Protein AF-A0A1M2VR67-F1 (afdb_monomer_lite)

Secondary structure (DSSP, 8-state):
--HHHHHHHHHHHHHHHHHTT----PPPP------PPEEESPTT----TT-----EE--SS--S--S---------SSS----

Sequence (83 aa):
MSSRTSSLLLFVLAFFGVFLQLATAAPLETRDVYAPPVLYPHAGTVWYTGQTHNVSWDVSSPPVNITNKVGLIYLRKGVTSTP

Structure (mmCIF, N/CA/C/O backbone):
data_AF-A0A1M2VR67-F1
#
_entry.id   AF-A0A1M2VR67-F1
#
loop_
_atom_site.group_PDB
_atom_site.id
_atom_site.type_symbol
_atom_site.label_atom_id
_atom_site.label_alt_id
_atom_site.label_comp_id
_atom_site.label_asym_id
_atom_site.label_entity_id
_atom_site.label_seq_id
_atom_site.pdbx_PDB_ins_code
_atom_site.Cartn_x
_atom_site.Cartn_y
_atom_site.Cartn_z
_atom_site.occupancy
_atom_site.B_iso_or_equiv
_atom_site.auth_seq_id
_atom_site.auth_comp_id
_atom_site.auth_asym_id
_atom_site.auth_atom_id
_atom_site.pdbx_PDB_model_num
ATOM 1 N N . MET A 1 1 ? -6.967 26.923 -66.817 1.00 55.06 1 MET A N 1
ATOM 2 C CA . MET A 1 1 ? -5.952 26.386 -65.883 1.00 55.06 1 MET A CA 1
ATOM 3 C C . MET A 1 1 ? -5.276 25.208 -66.575 1.00 55.06 1 MET A C 1
ATOM 5 O O . MET A 1 1 ? -5.983 24.306 -66.999 1.00 55.06 1 MET A O 1
ATOM 9 N N . SER A 1 2 ? -3.967 25.266 -66.824 1.00 61.47 2 SER A N 1
ATOM 10 C CA . SER A 1 2 ? -3.246 24.252 -67.615 1.00 61.47 2 SER A CA 1
ATOM 11 C C . SER A 1 2 ? -3.274 22.887 -66.911 1.00 61.47 2 SER A C 1
ATOM 13 O O . SER A 1 2 ? -3.133 22.830 -65.691 1.00 61.47 2 SER A O 1
ATOM 15 N N . SER A 1 3 ? -3.420 21.778 -67.646 1.00 60.53 3 SER A N 1
ATOM 16 C CA . SER A 1 3 ? -3.396 20.417 -67.067 1.00 60.53 3 SER A CA 1
ATOM 17 C C . SER A 1 3 ? -2.142 20.164 -66.215 1.00 60.53 3 SER A C 1
ATOM 19 O O . SER A 1 3 ? -2.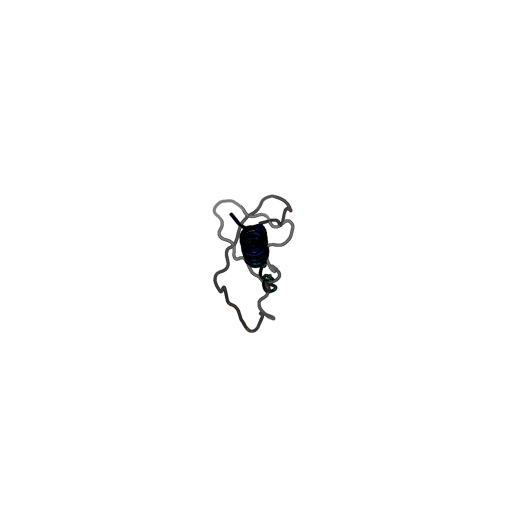189 19.443 -65.219 1.00 60.53 3 SER A O 1
ATOM 21 N N . ARG A 1 4 ? -1.043 20.861 -66.536 1.00 65.94 4 ARG A N 1
ATOM 22 C CA . ARG A 1 4 ? 0.224 20.834 -65.797 1.00 65.94 4 ARG A CA 1
ATOM 23 C C . ARG A 1 4 ? 0.121 21.444 -64.392 1.00 65.94 4 ARG A C 1
ATOM 25 O O . ARG A 1 4 ? 0.736 20.925 -63.469 1.00 65.94 4 ARG A O 1
ATOM 32 N N . THR A 1 5 ? -0.675 22.500 -64.196 1.00 67.25 5 THR A N 1
ATOM 33 C CA . THR A 1 5 ? -0.833 23.152 -62.880 1.00 67.25 5 THR A CA 1
ATOM 34 C C . THR A 1 5 ? -1.781 22.376 -61.967 1.00 67.25 5 THR A C 1
ATOM 36 O O . THR A 1 5 ? -1.571 22.335 -60.761 1.00 67.25 5 THR A O 1
ATOM 39 N N . SER A 1 6 ? -2.797 21.715 -62.535 1.00 71.38 6 SER A N 1
ATOM 40 C CA . SER A 1 6 ? -3.722 20.853 -61.783 1.00 71.38 6 SER A CA 1
ATOM 41 C C . SER A 1 6 ? -3.034 19.586 -61.267 1.00 71.38 6 SER A C 1
ATOM 43 O O . SER A 1 6 ? -3.228 19.218 -60.111 1.00 71.38 6 SER A O 1
ATOM 45 N N . SER A 1 7 ? -2.170 18.972 -62.081 1.00 71.56 7 SER A N 1
ATOM 46 C CA . SER A 1 7 ? -1.417 17.781 -61.677 1.00 71.56 7 SER A CA 1
ATOM 47 C C . SER A 1 7 ? -0.401 18.076 -60.566 1.00 71.56 7 SER A C 1
ATOM 49 O O . SER A 1 7 ? -0.225 17.253 -59.672 1.00 71.56 7 SER A O 1
ATOM 51 N N . LEU A 1 8 ? 0.231 19.257 -60.580 1.00 75.38 8 LEU A N 1
ATOM 52 C CA . LEU A 1 8 ? 1.169 19.680 -59.533 1.00 75.38 8 LEU A CA 1
ATOM 53 C C . LEU A 1 8 ? 0.450 19.942 -58.198 1.00 75.38 8 LEU A C 1
ATOM 55 O O . LEU A 1 8 ? 0.931 19.541 -57.143 1.00 75.38 8 LEU A O 1
ATOM 59 N N . LEU A 1 9 ? -0.727 20.574 -58.246 1.00 78.62 9 LEU A N 1
ATOM 60 C CA . LEU A 1 9 ? -1.525 20.880 -57.058 1.00 78.62 9 LEU A CA 1
ATOM 61 C C . LEU A 1 9 ? -2.050 19.604 -56.382 1.00 78.62 9 LEU A C 1
ATOM 63 O O . LEU A 1 9 ? -1.983 19.481 -55.162 1.00 78.62 9 LEU A O 1
ATOM 67 N N . LEU A 1 10 ? -2.514 18.633 -57.179 1.00 77.12 10 LEU A N 1
ATOM 68 C CA . LEU A 1 10 ? -2.927 17.314 -56.690 1.00 77.12 10 LEU A CA 1
ATOM 69 C C . LEU A 1 10 ? -1.756 16.542 -56.073 1.00 77.12 10 LEU A C 1
ATOM 71 O O . LEU A 1 10 ? -1.935 15.885 -55.051 1.00 77.12 10 LEU A O 1
ATOM 75 N N . PHE A 1 11 ? -0.556 16.666 -56.645 1.00 78.81 11 PHE A N 1
ATOM 76 C CA . PHE A 1 11 ? 0.649 16.056 -56.089 1.00 78.81 11 PHE A CA 1
ATOM 77 C C . PHE A 1 11 ? 1.006 16.650 -54.719 1.00 78.81 11 PHE A C 1
ATOM 79 O O . PHE A 1 11 ? 1.275 15.907 -53.782 1.00 78.81 11 PHE A O 1
ATOM 86 N N . VAL A 1 12 ? 0.933 17.977 -54.570 1.00 81.12 12 VAL A N 1
ATOM 87 C CA . VAL A 1 12 ? 1.192 18.671 -53.294 1.00 81.12 12 VAL A CA 1
ATOM 88 C C . VAL A 1 12 ? 0.138 18.327 -52.235 1.00 81.12 12 VAL A C 1
ATOM 90 O O . VAL A 1 12 ? 0.498 18.049 -51.094 1.00 81.12 12 VAL A O 1
ATOM 93 N N . LEU A 1 13 ? -1.147 18.284 -52.600 1.00 77.69 13 LEU A N 1
ATOM 94 C CA . LEU A 1 13 ? -2.238 17.889 -51.696 1.00 77.69 13 LEU A CA 1
ATOM 95 C C . LEU A 1 13 ? -2.119 16.428 -51.242 1.00 77.69 13 LEU A C 1
ATOM 97 O O . LEU A 1 13 ? -2.309 16.141 -50.061 1.00 77.69 13 LEU A O 1
ATOM 101 N N . ALA A 1 14 ? -1.753 15.517 -52.148 1.00 73.81 14 ALA A N 1
ATOM 102 C CA . ALA A 1 14 ? -1.488 14.122 -51.804 1.00 73.81 14 ALA A CA 1
ATOM 103 C C . ALA A 1 14 ? -0.274 13.992 -50.868 1.00 73.81 14 ALA A C 1
ATOM 105 O O . ALA A 1 14 ? -0.330 13.240 -49.898 1.00 73.81 14 ALA A O 1
ATOM 106 N N . PHE A 1 15 ? 0.786 14.774 -51.098 1.00 69.69 15 PHE A N 1
ATOM 107 C CA . PHE A 1 15 ? 1.966 14.796 -50.228 1.00 69.69 15 PHE A CA 1
ATOM 108 C C . PHE A 1 15 ? 1.636 15.328 -48.824 1.00 69.69 15 PHE A C 1
ATOM 110 O O . PHE A 1 15 ? 2.064 14.755 -47.825 1.00 69.69 15 PHE A O 1
ATOM 117 N N . PHE A 1 16 ? 0.822 16.383 -48.729 1.00 68.75 16 PHE A N 1
ATOM 118 C CA . PHE A 1 16 ? 0.404 16.974 -47.453 1.00 68.75 16 PHE A CA 1
ATOM 119 C C . PHE A 1 16 ? -0.551 16.059 -46.663 1.00 68.75 16 PHE A C 1
ATOM 121 O O . PHE A 1 16 ? -0.487 16.006 -45.435 1.00 68.75 16 PHE A O 1
ATOM 128 N N . GLY A 1 17 ? -1.396 15.287 -47.357 1.00 69.12 17 GLY A N 1
ATOM 129 C CA . GLY A 1 17 ? -2.292 14.298 -46.749 1.00 69.12 17 GLY A CA 1
ATOM 130 C C . GLY A 1 17 ? -1.561 13.133 -46.071 1.00 69.12 17 GLY A C 1
ATOM 131 O O . GLY A 1 17 ? -2.013 12.667 -45.029 1.00 69.12 17 GLY A O 1
ATOM 132 N N . VAL A 1 18 ? -0.406 12.713 -46.603 1.00 69.38 18 VAL A N 1
ATOM 133 C CA . VAL A 1 18 ? 0.451 11.686 -45.976 1.00 69.38 18 VAL A CA 1
ATOM 134 C C . VAL A 1 18 ? 1.098 12.213 -44.688 1.00 69.38 18 VAL A C 1
ATOM 136 O O . VAL A 1 18 ? 1.189 11.484 -43.705 1.00 69.38 18 VAL A O 1
ATOM 139 N N . PHE A 1 19 ? 1.477 13.496 -44.642 1.00 63.28 19 PHE A N 1
ATOM 140 C CA . PHE A 1 19 ? 2.053 14.114 -43.438 1.00 63.28 19 PHE A CA 1
ATOM 141 C C . PHE A 1 19 ? 1.0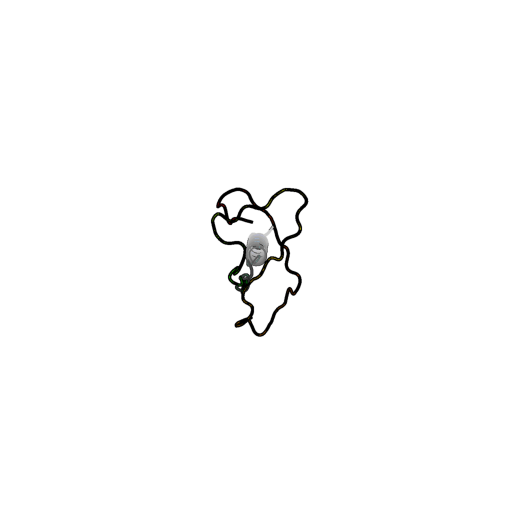52 14.252 -42.278 1.00 63.28 19 PHE A C 1
ATOM 143 O O . PHE A 1 19 ? 1.449 14.178 -41.116 1.00 63.28 19 PHE A O 1
ATOM 150 N N . LEU A 1 20 ? -0.246 14.398 -42.568 1.00 62.62 20 LEU A N 1
ATOM 151 C CA . LEU A 1 20 ? -1.298 14.488 -41.545 1.00 62.62 20 LEU A CA 1
ATOM 152 C C . LEU A 1 20 ? -1.602 13.150 -40.846 1.00 62.62 20 LEU A C 1
ATOM 154 O O . LEU A 1 20 ? -2.259 13.140 -39.807 1.00 62.62 20 LEU A O 1
ATOM 158 N N . GLN A 1 21 ? -1.126 12.025 -41.387 1.00 66.56 21 GLN A N 1
ATOM 159 C CA . GLN A 1 21 ? -1.361 10.687 -40.832 1.00 66.56 21 GLN A CA 1
ATOM 160 C C . GLN A 1 21 ? -0.346 10.287 -39.744 1.00 66.56 21 GLN A C 1
ATOM 162 O O . GLN A 1 21 ? -0.483 9.221 -39.150 1.00 66.56 21 GLN A O 1
ATOM 167 N N . LEU A 1 22 ? 0.640 11.138 -39.423 1.00 61.91 22 LEU A N 1
ATOM 168 C CA . LEU A 1 22 ? 1.668 10.876 -38.401 1.00 61.91 22 LEU A CA 1
ATOM 169 C C . LEU A 1 22 ? 1.200 11.133 -36.954 1.00 61.91 22 LEU A C 1
ATOM 171 O O . LEU A 1 22 ? 2.009 11.422 -36.073 1.00 61.91 22 LEU A O 1
ATOM 175 N N . ALA A 1 23 ? -0.091 10.978 -36.660 1.00 66.44 23 ALA A N 1
ATOM 176 C CA . ALA A 1 23 ? -0.554 10.845 -35.281 1.00 66.44 23 ALA A CA 1
ATOM 177 C C . ALA A 1 23 ? -0.160 9.451 -34.756 1.00 66.44 23 ALA A C 1
ATOM 179 O O . ALA A 1 23 ? -0.986 8.553 -34.612 1.00 66.44 23 ALA A O 1
ATOM 180 N N . THR A 1 24 ? 1.136 9.234 -34.536 1.00 65.56 24 THR A N 1
ATOM 181 C CA . THR A 1 24 ? 1.650 7.981 -33.991 1.00 65.56 24 THR A CA 1
ATOM 182 C C . THR A 1 24 ? 1.244 7.897 -32.527 1.00 65.56 24 THR A C 1
ATOM 184 O O . THR A 1 24 ? 1.659 8.731 -31.720 1.00 65.56 24 THR A O 1
ATOM 187 N N . ALA A 1 25 ? 0.450 6.889 -32.170 1.00 66.38 25 ALA A N 1
ATOM 188 C CA . ALA A 1 25 ? 0.291 6.494 -30.780 1.00 66.38 25 ALA A CA 1
ATOM 189 C C . ALA A 1 25 ? 1.674 6.081 -30.262 1.00 66.38 25 ALA A C 1
ATOM 191 O O . ALA A 1 25 ? 2.173 5.008 -30.605 1.00 66.38 25 ALA A O 1
ATOM 192 N N . ALA A 1 26 ? 2.333 6.966 -29.510 1.00 73.44 26 ALA A N 1
ATOM 193 C CA . ALA A 1 26 ? 3.595 6.631 -28.873 1.00 73.44 26 ALA A CA 1
ATOM 194 C C . ALA A 1 26 ? 3.365 5.392 -27.990 1.00 73.44 26 ALA A C 1
ATOM 196 O O . ALA A 1 26 ? 2.365 5.358 -27.261 1.00 73.44 26 ALA A O 1
ATOM 197 N N . PRO A 1 27 ? 4.240 4.374 -28.052 1.00 71.19 27 PRO A N 1
ATOM 198 C CA . PRO A 1 27 ? 4.149 3.237 -27.154 1.00 71.19 27 PRO A CA 1
ATOM 199 C C . PRO A 1 27 ? 4.149 3.757 -25.719 1.00 71.19 27 PRO A C 1
ATOM 201 O O . PRO A 1 27 ? 5.062 4.479 -25.316 1.00 71.19 27 PRO A O 1
ATOM 204 N N . LEU A 1 28 ? 3.107 3.431 -24.957 1.00 65.50 28 LEU A N 1
ATOM 205 C CA . LEU A 1 28 ? 3.124 3.691 -23.528 1.00 65.50 28 LEU A CA 1
ATOM 206 C C . LEU A 1 28 ? 4.217 2.805 -22.938 1.00 65.50 28 LEU A C 1
ATOM 208 O O . LEU A 1 28 ? 4.180 1.585 -23.102 1.00 65.50 28 LEU A O 1
ATOM 212 N N . GLU A 1 29 ? 5.201 3.423 -22.288 1.00 68.19 29 GLU A N 1
ATOM 213 C CA . GLU A 1 29 ? 6.207 2.679 -21.542 1.00 68.19 29 GLU A CA 1
ATOM 214 C C . GLU A 1 29 ? 5.488 1.757 -20.546 1.00 68.19 29 GLU A C 1
ATOM 216 O O . GLU A 1 29 ? 4.484 2.152 -19.938 1.00 68.19 29 GLU A O 1
ATOM 221 N N . THR A 1 30 ? 5.948 0.508 -20.425 1.00 64.88 30 THR A N 1
ATOM 222 C CA . THR A 1 30 ? 5.349 -0.447 -19.487 1.00 64.88 30 THR A CA 1
ATOM 223 C C . THR A 1 30 ? 5.502 0.129 -18.089 1.00 64.88 30 THR A C 1
ATOM 225 O O . THR A 1 30 ? 6.605 0.220 -17.558 1.00 64.88 30 THR A O 1
ATOM 228 N N . ARG A 1 31 ? 4.389 0.577 -17.508 1.00 67.12 31 ARG A N 1
ATOM 229 C CA . ARG A 1 31 ? 4.368 1.095 -16.144 1.00 67.12 31 ARG A CA 1
ATOM 230 C C . ARG A 1 31 ? 4.527 -0.095 -15.216 1.00 67.12 31 ARG A C 1
ATOM 232 O O . ARG A 1 31 ? 3.608 -0.902 -15.103 1.00 67.12 31 ARG A O 1
ATOM 239 N N . ASP A 1 32 ? 5.684 -0.199 -14.580 1.00 65.75 32 ASP A N 1
ATOM 240 C CA . ASP A 1 32 ? 5.931 -1.226 -13.578 1.00 65.75 32 ASP A CA 1
ATOM 241 C C . ASP A 1 32 ? 5.149 -0.859 -12.307 1.00 65.75 32 ASP A C 1
ATOM 243 O O . ASP A 1 32 ? 5.540 0.013 -11.525 1.00 65.75 32 ASP A O 1
ATOM 247 N N . VAL A 1 33 ? 3.948 -1.427 -12.167 1.00 75.62 33 VAL A N 1
ATOM 248 C CA . VAL A 1 33 ? 3.101 -1.212 -10.991 1.00 75.62 33 VAL A CA 1
ATOM 249 C C . VAL A 1 33 ? 3.551 -2.190 -9.917 1.00 75.62 33 VAL A C 1
ATOM 251 O O . VAL A 1 33 ? 3.182 -3.363 -9.930 1.00 75.62 33 VAL A O 1
ATOM 254 N N . TYR A 1 34 ? 4.331 -1.692 -8.961 1.00 82.19 34 TYR A N 1
ATOM 255 C CA . TYR A 1 34 ? 4.683 -2.459 -7.774 1.00 82.19 34 TYR A CA 1
ATOM 256 C C . TYR A 1 34 ? 3.449 -2.657 -6.885 1.00 82.19 34 TYR A C 1
ATOM 258 O O . TYR A 1 34 ? 2.943 -1.707 -6.284 1.00 82.19 34 TYR A O 1
ATOM 266 N N . ALA A 1 35 ? 2.970 -3.899 -6.810 1.00 85.81 35 ALA A N 1
ATOM 267 C CA . ALA A 1 35 ? 1.851 -4.314 -5.972 1.00 85.81 35 ALA A CA 1
ATOM 268 C C . ALA A 1 35 ? 2.368 -5.203 -4.823 1.00 85.81 35 ALA A C 1
ATOM 270 O O . ALA A 1 35 ? 2.444 -6.423 -4.989 1.00 85.81 35 ALA A O 1
ATOM 271 N N . PRO A 1 36 ? 2.764 -4.623 -3.672 1.00 88.81 36 PRO A N 1
ATOM 272 C CA . PRO A 1 36 ? 3.267 -5.405 -2.549 1.00 88.81 36 PRO A CA 1
ATOM 273 C C . PRO A 1 36 ? 2.190 -6.368 -2.025 1.00 88.81 36 PRO A C 1
ATOM 275 O O . PRO A 1 36 ? 1.017 -5.985 -1.938 1.00 88.81 36 PRO A O 1
ATOM 278 N N . PRO A 1 37 ? 2.550 -7.606 -1.645 1.00 90.81 37 PRO A N 1
ATOM 279 C CA . PRO A 1 37 ? 1.580 -8.557 -1.131 1.00 90.81 37 PRO A CA 1
ATOM 280 C C . PRO A 1 37 ? 1.090 -8.115 0.251 1.00 90.81 37 PRO A C 1
ATOM 282 O O . PRO A 1 37 ? 1.876 -7.803 1.147 1.00 90.81 37 PRO A O 1
ATOM 285 N N . VAL A 1 38 ? -0.231 -8.098 0.426 1.00 92.00 38 VAL A N 1
ATOM 286 C CA . VAL A 1 38 ? -0.877 -7.784 1.706 1.00 92.00 38 VAL A CA 1
ATOM 287 C C . VAL A 1 38 ? -0.639 -8.934 2.684 1.00 92.00 38 VAL A C 1
ATOM 289 O O . VAL A 1 38 ? -0.959 -10.084 2.390 1.00 92.00 38 VAL A O 1
ATOM 292 N N . LEU A 1 39 ? -0.094 -8.614 3.857 1.00 95.50 39 LEU A N 1
ATOM 293 C CA . LEU A 1 39 ? 0.130 -9.556 4.954 1.00 95.50 39 LEU A CA 1
ATOM 294 C C . LEU A 1 39 ? -1.070 -9.594 5.902 1.00 95.50 39 LEU A C 1
ATOM 296 O O . LEU A 1 39 ? -1.394 -10.650 6.430 1.00 95.50 39 LEU A O 1
ATOM 300 N N . TYR A 1 40 ? -1.749 -8.464 6.094 1.00 94.62 40 TYR A N 1
ATOM 301 C CA . TYR A 1 40 ? -2.998 -8.367 6.843 1.00 94.62 40 TYR A CA 1
ATOM 302 C C . TYR A 1 40 ? -3.863 -7.238 6.259 1.00 94.62 40 TYR A C 1
ATOM 304 O O . TYR A 1 40 ? -3.329 -6.155 6.001 1.00 94.62 40 TYR A O 1
ATOM 312 N N . PRO A 1 41 ? -5.187 -7.425 6.088 1.00 92.94 41 PRO A N 1
ATOM 313 C CA . PRO A 1 41 ? -6.007 -8.546 6.566 1.00 92.94 41 PRO A CA 1
ATOM 314 C C . PRO A 1 41 ? -5.913 -9.820 5.712 1.00 92.94 41 PRO A C 1
ATOM 316 O O . PRO A 1 41 ? -5.535 -9.780 4.545 1.00 92.94 41 PRO A O 1
ATOM 319 N N . HIS A 1 42 ? -6.313 -10.955 6.291 1.00 92.12 42 HIS A N 1
ATOM 320 C CA . HIS A 1 42 ? -6.465 -12.228 5.577 1.00 92.12 42 HIS A CA 1
ATOM 321 C C . HIS A 1 42 ? -7.897 -12.431 5.072 1.00 92.12 42 HIS A C 1
ATOM 323 O O . HIS A 1 42 ? -8.841 -11.805 5.566 1.00 92.12 42 HIS A O 1
ATOM 329 N N . ALA A 1 43 ? -8.082 -13.374 4.146 1.00 88.50 43 ALA A N 1
ATOM 330 C CA . ALA A 1 43 ? -9.408 -13.833 3.744 1.00 88.50 43 ALA A CA 1
ATOM 331 C C . ALA A 1 43 ? -10.238 -14.261 4.970 1.00 88.50 43 ALA A C 1
ATOM 333 O O . ALA A 1 43 ? -9.772 -15.029 5.808 1.00 88.50 43 ALA A O 1
ATOM 334 N N . GLY A 1 44 ? -11.461 -13.737 5.081 1.00 88.69 44 GLY A N 1
ATOM 335 C CA . GLY A 1 44 ? -12.345 -13.990 6.224 1.00 88.69 44 GLY A CA 1
ATOM 336 C C . GLY A 1 44 ? -12.096 -13.105 7.451 1.00 88.69 44 GLY A C 1
ATOM 337 O O . GLY A 1 44 ? -12.820 -13.235 8.434 1.00 88.69 44 GLY A O 1
ATOM 338 N N . THR A 1 45 ? -11.132 -12.179 7.407 1.00 91.94 45 THR A N 1
ATOM 339 C CA . THR A 1 45 ? -10.981 -11.168 8.465 1.00 91.94 45 THR A CA 1
ATOM 340 C C . THR A 1 45 ? -12.231 -10.291 8.524 1.00 91.94 45 THR A C 1
ATOM 342 O O . THR A 1 45 ? -12.651 -9.731 7.512 1.00 91.94 45 THR A O 1
ATOM 345 N N . VAL A 1 46 ? -12.809 -10.158 9.718 1.00 91.56 46 VAL A N 1
ATOM 346 C CA . VAL A 1 46 ? -13.979 -9.311 9.979 1.00 91.56 46 VAL A CA 1
ATOM 347 C C . VAL A 1 46 ? -13.539 -8.082 10.764 1.00 91.56 46 VAL A C 1
ATOM 349 O O . VAL A 1 46 ? -12.879 -8.207 11.794 1.00 91.56 46 VAL A O 1
ATOM 352 N N . TRP A 1 47 ? -13.925 -6.900 10.285 1.00 92.19 47 TRP A N 1
ATOM 353 C CA . TRP A 1 47 ? -13.746 -5.630 10.988 1.00 92.19 47 TRP A CA 1
ATOM 354 C C . TRP A 1 47 ? -15.096 -5.102 11.454 1.00 92.19 47 TRP A C 1
ATOM 356 O O . TRP A 1 47 ? -16.061 -5.090 10.686 1.00 92.19 47 TRP A O 1
ATOM 366 N N . TYR A 1 48 ? -15.158 -4.652 12.704 1.00 93.06 48 TYR A N 1
ATOM 367 C CA . TYR A 1 48 ? -16.356 -4.034 13.257 1.00 93.06 48 TYR A CA 1
ATOM 368 C C . TYR A 1 48 ? -16.289 -2.517 13.095 1.00 93.06 48 TYR A C 1
ATOM 370 O O . TYR A 1 48 ? -15.233 -1.893 13.197 1.00 93.06 48 TYR A O 1
ATOM 378 N N . THR A 1 49 ? -17.440 -1.907 12.835 1.00 92.31 49 THR A N 1
ATOM 379 C CA . THR A 1 49 ? -17.549 -0.458 12.651 1.00 92.31 49 THR A CA 1
ATOM 380 C C . THR A 1 49 ? -17.048 0.299 13.879 1.00 92.31 49 THR A C 1
ATOM 382 O O . THR A 1 49 ? -17.382 -0.061 15.006 1.00 92.31 49 THR A O 1
ATOM 385 N N . GLY A 1 50 ? -16.289 1.373 13.652 1.00 94.69 50 GLY A N 1
ATOM 386 C CA . GLY A 1 50 ? -15.716 2.205 14.715 1.00 94.69 50 GLY A CA 1
ATOM 387 C C . GLY A 1 50 ? -14.370 1.713 15.254 1.00 94.69 50 GLY A C 1
ATOM 388 O O . GLY A 1 50 ? -13.792 2.379 16.108 1.00 94.69 50 GLY A O 1
ATOM 389 N N . GLN A 1 51 ? -13.850 0.585 14.759 1.00 94.75 51 GLN A N 1
ATOM 390 C CA . GLN A 1 51 ? -12.517 0.108 15.114 1.00 94.75 51 GLN A CA 1
ATOM 391 C C . GLN A 1 51 ? -11.438 0.646 14.170 1.00 94.75 51 GLN A C 1
ATOM 393 O O . GLN A 1 51 ? -11.656 0.816 12.970 1.00 94.75 51 GLN A O 1
ATOM 398 N N . THR A 1 52 ? -10.249 0.858 14.730 1.00 94.69 52 THR A N 1
ATOM 399 C CA . THR A 1 52 ? -9.030 1.155 13.975 1.00 94.69 52 THR A CA 1
ATOM 400 C C . THR A 1 52 ? -8.219 -0.125 13.829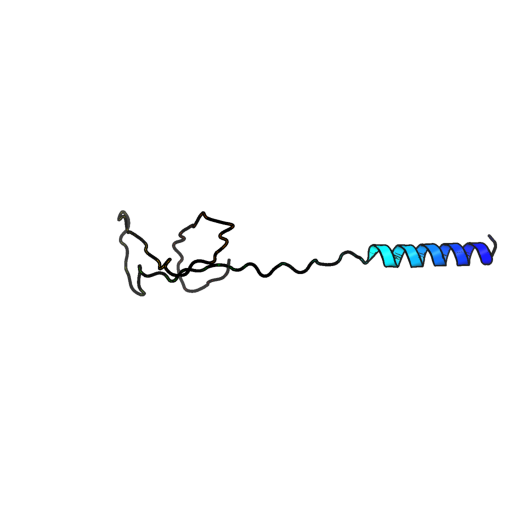 1.00 94.69 52 THR A C 1
ATOM 402 O O . THR A 1 52 ? -7.936 -0.798 14.821 1.00 94.69 52 THR A O 1
ATOM 405 N N . HIS A 1 53 ? -7.819 -0.445 12.600 1.00 93.06 53 HIS A N 1
ATOM 406 C CA . HIS A 1 53 ? -7.006 -1.616 12.288 1.00 93.06 53 HIS 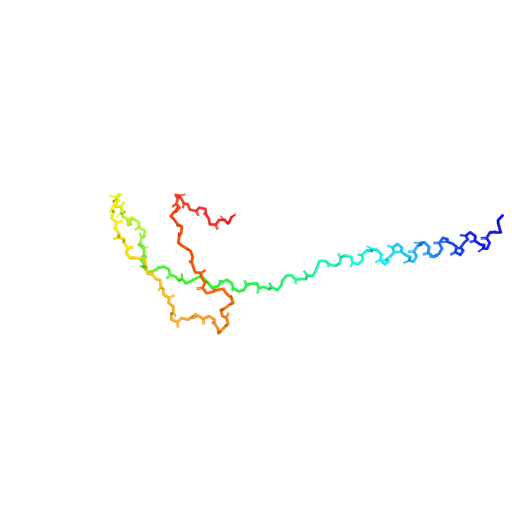A CA 1
ATOM 407 C C . HIS A 1 53 ? -5.742 -1.203 11.538 1.00 93.06 53 HIS A C 1
ATOM 409 O O . HIS A 1 53 ? -5.782 -0.334 10.668 1.00 93.06 53 HIS A O 1
ATOM 415 N N . ASN A 1 54 ? -4.630 -1.866 11.850 1.00 94.62 54 ASN A N 1
ATOM 416 C CA . ASN A 1 54 ? -3.396 -1.719 11.089 1.00 94.62 54 ASN A CA 1
ATOM 417 C C . ASN A 1 54 ? -3.444 -2.647 9.880 1.00 94.62 54 ASN A C 1
ATOM 419 O O . ASN A 1 54 ? -3.667 -3.842 10.038 1.00 94.62 54 ASN A O 1
ATOM 423 N N . VAL A 1 55 ? -3.205 -2.101 8.693 1.00 93.31 55 VAL A N 1
ATOM 424 C CA . VAL A 1 55 ? -3.025 -2.865 7.453 1.00 93.31 55 VAL A CA 1
ATOM 425 C C . VAL A 1 55 ? -1.529 -3.001 7.208 1.00 93.31 55 VAL A C 1
ATOM 427 O O . VAL A 1 55 ? -0.797 -2.020 7.343 1.00 93.31 55 VAL A O 1
ATOM 430 N N . SER A 1 56 ? -1.070 -4.201 6.865 1.00 94.56 56 SER A N 1
ATOM 431 C CA . SER A 1 56 ? 0.346 -4.465 6.605 1.00 94.56 56 SER A CA 1
ATOM 432 C C . SER A 1 56 ? 0.538 -5.197 5.285 1.00 94.56 56 SER A C 1
ATOM 434 O O . SER A 1 56 ? -0.296 -5.993 4.854 1.00 94.56 56 SER A O 1
ATOM 436 N N . TRP A 1 57 ? 1.660 -4.916 4.636 1.00 93.19 57 TRP A N 1
ATOM 437 C CA . TRP A 1 57 ? 2.082 -5.521 3.379 1.00 93.19 57 TRP A CA 1
ATOM 438 C C . TRP A 1 57 ? 3.604 -5.668 3.375 1.00 93.19 57 TRP A C 1
ATOM 440 O O . TRP A 1 57 ? 4.299 -4.975 4.122 1.00 93.19 57 TRP A O 1
ATOM 450 N N . ASP A 1 58 ? 4.117 -6.582 2.557 1.00 94.19 58 ASP A N 1
ATOM 451 C CA . ASP A 1 58 ? 5.555 -6.812 2.436 1.00 94.19 58 ASP A CA 1
ATOM 452 C C . ASP A 1 58 ? 6.207 -5.773 1.511 1.00 94.19 58 ASP A C 1
ATOM 454 O O . ASP A 1 58 ? 5.761 -5.530 0.389 1.00 94.19 58 ASP A O 1
ATOM 458 N N . VAL A 1 59 ? 7.286 -5.158 1.988 1.00 90.88 59 VAL A N 1
ATOM 459 C CA . VAL A 1 59 ? 8.095 -4.176 1.251 1.00 90.88 59 VAL A CA 1
ATOM 460 C C . VAL A 1 59 ? 9.559 -4.600 1.145 1.00 90.88 59 VAL A C 1
ATOM 462 O O . VAL A 1 59 ? 10.430 -3.756 0.962 1.00 90.88 59 VAL A O 1
ATOM 465 N N . SER A 1 60 ? 9.850 -5.893 1.282 1.00 94.12 60 SER A N 1
ATOM 466 C CA . SER A 1 60 ? 11.211 -6.437 1.234 1.00 94.12 60 SER A CA 1
ATOM 467 C C . SER A 1 60 ? 11.861 -6.377 -0.155 1.00 94.12 60 SER A C 1
ATOM 469 O O . SER A 1 60 ? 13.087 -6.396 -0.248 1.00 94.12 60 SER A O 1
ATOM 471 N N . SER A 1 61 ? 11.069 -6.266 -1.231 1.00 89.88 61 SER A N 1
ATOM 472 C CA . SER A 1 61 ? 11.562 -6.269 -2.617 1.00 89.88 61 SER A CA 1
ATOM 473 C C . SER A 1 61 ? 10.943 -5.159 -3.490 1.00 89.88 61 SER A C 1
ATOM 475 O O . SER A 1 61 ? 10.263 -5.445 -4.476 1.00 89.88 61 SER A O 1
ATOM 477 N N . PRO A 1 62 ? 11.132 -3.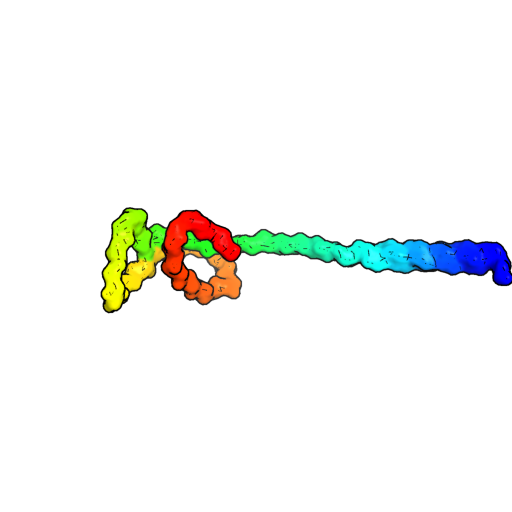872 -3.143 1.00 87.81 62 PRO A N 1
ATOM 478 C CA . PRO A 1 62 ? 10.634 -2.771 -3.955 1.00 87.81 62 PRO A CA 1
ATOM 479 C C . PRO A 1 62 ? 11.510 -2.566 -5.206 1.00 87.81 62 PRO A C 1
ATOM 481 O O . PRO A 1 62 ? 12.715 -2.836 -5.167 1.00 87.81 62 PRO A O 1
ATOM 484 N N . PRO A 1 63 ? 10.958 -2.023 -6.307 1.00 86.69 63 PRO A N 1
ATOM 485 C CA . PRO A 1 63 ? 11.764 -1.601 -7.444 1.00 86.69 63 PRO A CA 1
ATOM 486 C C . PRO A 1 63 ? 12.684 -0.442 -7.047 1.00 86.69 63 PRO A C 1
ATOM 488 O O . PRO A 1 63 ? 12.357 0.377 -6.186 1.00 86.69 63 PRO A O 1
ATOM 491 N N . VAL A 1 64 ? 13.826 -0.336 -7.728 1.00 85.75 64 VAL A N 1
ATOM 492 C CA . VAL A 1 64 ? 14.842 0.697 -7.451 1.00 85.75 64 VAL A CA 1
ATOM 493 C C . VAL A 1 64 ? 14.272 2.112 -7.603 1.00 85.75 64 VAL A C 1
ATOM 495 O O . VAL A 1 64 ? 14.627 3.013 -6.845 1.00 85.75 64 VAL A O 1
ATOM 498 N N . ASN A 1 65 ? 13.361 2.310 -8.559 1.00 85.62 65 ASN A N 1
ATOM 499 C CA . ASN A 1 65 ? 12.774 3.609 -8.865 1.00 85.62 65 ASN A CA 1
ATOM 500 C C . ASN A 1 65 ? 11.279 3.622 -8.535 1.00 85.62 65 ASN A C 1
ATOM 502 O O . ASN A 1 65 ? 10.461 3.123 -9.303 1.00 85.62 65 ASN A O 1
ATOM 506 N N . ILE A 1 66 ? 10.915 4.253 -7.416 1.00 83.94 66 ILE A N 1
ATOM 507 C CA . ILE A 1 66 ? 9.515 4.525 -7.070 1.00 83.94 66 ILE A CA 1
ATOM 508 C C . ILE A 1 66 ? 9.173 5.962 -7.464 1.00 83.94 66 ILE A C 1
ATOM 510 O O . ILE A 1 66 ? 9.544 6.920 -6.778 1.00 83.94 66 ILE A O 1
ATOM 514 N N . THR A 1 67 ? 8.446 6.102 -8.572 1.00 81.56 67 THR A N 1
ATOM 515 C CA . THR A 1 67 ? 7.990 7.393 -9.113 1.00 81.56 67 THR A CA 1
ATOM 516 C C . THR A 1 67 ? 6.727 7.917 -8.423 1.00 81.56 67 THR A C 1
ATOM 518 O O . THR A 1 67 ? 6.525 9.127 -8.373 1.00 81.56 67 THR A O 1
ATOM 521 N N . ASN A 1 68 ? 5.916 7.037 -7.821 1.00 81.56 68 ASN A N 1
ATOM 522 C CA . ASN A 1 68 ? 4.772 7.397 -6.980 1.00 81.56 68 ASN A CA 1
ATOM 523 C C . ASN A 1 68 ? 4.902 6.756 -5.592 1.00 81.56 68 ASN A C 1
ATOM 525 O O . ASN A 1 68 ? 4.768 5.546 -5.440 1.00 81.56 68 ASN A O 1
ATOM 529 N N . LYS A 1 69 ? 5.171 7.582 -4.577 1.00 82.19 69 LYS A N 1
ATOM 530 C CA . LYS A 1 69 ? 5.426 7.139 -3.196 1.00 82.19 69 LYS A CA 1
ATOM 531 C C . LYS A 1 69 ? 4.186 7.187 -2.300 1.00 82.19 69 LYS A C 1
ATOM 533 O O . LYS A 1 69 ? 4.280 6.843 -1.125 1.00 82.19 69 LYS A O 1
ATOM 538 N N . VAL A 1 70 ? 3.049 7.647 -2.820 1.00 83.12 70 VAL A N 1
ATOM 539 C CA . VAL A 1 70 ? 1.814 7.797 -2.046 1.00 83.12 70 VAL A CA 1
ATOM 540 C C . VAL A 1 70 ? 0.899 6.617 -2.349 1.00 83.12 70 VAL A C 1
ATOM 542 O O . VAL A 1 70 ? 0.387 6.483 -3.458 1.00 83.12 70 VAL A O 1
ATOM 545 N N . GLY A 1 71 ? 0.700 5.757 -1.350 1.00 76.38 71 GLY A N 1
ATOM 546 C CA . GLY A 1 71 ? -0.260 4.657 -1.405 1.00 76.38 71 GLY A CA 1
ATOM 547 C C . GLY A 1 71 ? -1.642 5.082 -0.909 1.00 76.38 71 GLY A C 1
ATOM 548 O O . GLY A 1 71 ? -1.764 5.943 -0.039 1.00 76.38 71 GLY A O 1
ATOM 549 N N . LEU A 1 72 ? -2.685 4.448 -1.443 1.00 83.38 72 LEU A N 1
ATOM 550 C CA . LEU A 1 72 ? -4.065 4.586 -0.980 1.00 83.38 72 LEU A CA 1
ATOM 551 C C . LEU A 1 72 ? -4.607 3.198 -0.644 1.00 83.38 72 LEU A C 1
ATOM 553 O O . LEU A 1 72 ? -4.335 2.231 -1.354 1.00 83.38 72 LEU A O 1
ATOM 557 N N . ILE A 1 73 ? -5.382 3.107 0.434 1.00 84.00 73 ILE A N 1
ATOM 558 C CA . ILE A 1 73 ? -6.066 1.877 0.835 1.00 84.00 73 ILE A CA 1
ATOM 559 C C . ILE A 1 73 ? -7.553 2.069 0.566 1.00 84.00 73 ILE A C 1
ATOM 561 O O . ILE A 1 73 ? -8.161 3.021 1.054 1.00 84.00 73 ILE A O 1
ATOM 565 N N . TYR A 1 74 ? -8.138 1.142 -0.188 1.00 84.25 74 TYR A N 1
ATOM 566 C CA . TYR A 1 74 ? -9.561 1.131 -0.497 1.00 84.25 74 TYR A CA 1
ATOM 567 C C . TYR A 1 74 ? -10.204 -0.123 0.078 1.00 84.25 74 TYR A C 1
ATOM 569 O O . TYR A 1 74 ? -9.766 -1.239 -0.196 1.00 84.25 74 TYR A O 1
ATOM 577 N N . LEU A 1 75 ? -11.280 0.055 0.843 1.00 81.75 75 LEU A N 1
ATOM 578 C CA . LEU A 1 75 ? -12.122 -1.058 1.258 1.00 81.75 75 LEU A CA 1
ATOM 579 C C . LEU A 1 75 ? -13.141 -1.337 0.149 1.00 81.75 75 LEU A C 1
ATOM 581 O O . LEU A 1 75 ? -13.973 -0.485 -0.164 1.00 81.75 75 LEU A O 1
ATOM 585 N N . ARG A 1 76 ? -13.071 -2.525 -0.460 1.00 77.06 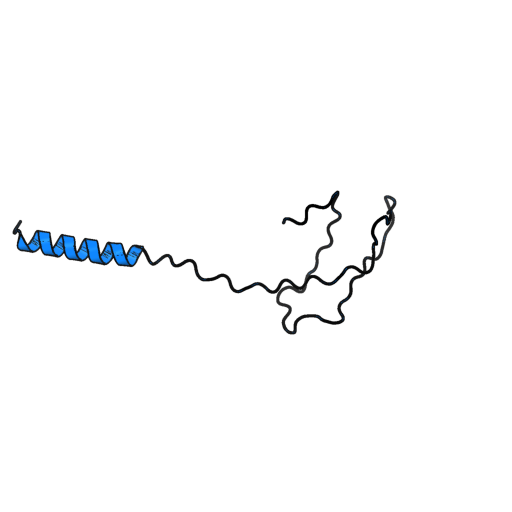76 ARG A N 1
ATOM 586 C CA . ARG A 1 76 ? -13.946 -2.923 -1.571 1.00 77.06 76 ARG A CA 1
ATOM 587 C C . ARG A 1 76 ? -14.796 -4.129 -1.187 1.00 77.06 76 ARG A C 1
ATOM 589 O O . ARG A 1 76 ? -14.343 -5.030 -0.490 1.00 77.06 76 ARG A O 1
ATOM 596 N N . LYS A 1 77 ? -16.033 -4.164 -1.685 1.00 76.94 77 LYS A N 1
ATOM 597 C CA . LYS A 1 77 ? -16.920 -5.329 -1.593 1.00 76.94 77 LYS A CA 1
ATOM 598 C C . LYS A 1 77 ? -16.756 -6.198 -2.849 1.00 76.94 77 LYS A C 1
ATOM 600 O O . LYS A 1 77 ? -16.942 -5.703 -3.957 1.00 76.94 77 LYS A O 1
ATOM 605 N N . GLY A 1 78 ? -16.468 -7.490 -2.682 1.00 74.62 78 GLY A N 1
ATOM 606 C CA . GLY A 1 78 ? -16.340 -8.456 -3.787 1.00 74.62 78 GLY A CA 1
ATOM 607 C C . GLY A 1 78 ? -14.940 -8.525 -4.418 1.00 74.62 78 GLY A C 1
ATOM 608 O O . GLY A 1 78 ? -13.993 -7.956 -3.890 1.00 74.62 78 GLY A O 1
ATOM 609 N N . VAL A 1 79 ? -14.810 -9.243 -5.543 1.00 68.31 79 VAL A N 1
ATOM 610 C CA . VAL A 1 79 ? -13.512 -9.679 -6.119 1.00 68.31 79 VAL A CA 1
ATOM 611 C C . VAL A 1 79 ? -13.058 -8.933 -7.382 1.00 68.31 79 VAL A C 1
ATOM 613 O O . VAL A 1 79 ? -12.033 -9.281 -7.955 1.00 68.31 79 VAL A O 1
ATOM 616 N N . THR A 1 80 ? -13.794 -7.930 -7.870 1.00 61.16 80 THR A N 1
ATOM 617 C CA . THR A 1 80 ? -13.379 -7.219 -9.096 1.00 61.16 80 THR A CA 1
ATOM 618 C C . THR A 1 80 ? -12.143 -6.355 -8.820 1.00 61.16 80 THR A C 1
ATOM 620 O O . THR A 1 80 ? -12.185 -5.459 -7.981 1.00 61.16 80 THR A O 1
ATOM 623 N N . SER A 1 81 ? -11.053 -6.611 -9.536 1.00 60.41 81 SER A N 1
ATOM 624 C CA . SER A 1 81 ? -9.779 -5.888 -9.421 1.00 60.41 81 SER A CA 1
ATOM 625 C C . SER A 1 81 ? -9.580 -4.813 -10.501 1.00 60.41 81 SER A C 1
ATOM 627 O O . SER A 1 81 ? -8.475 -4.311 -10.669 1.00 60.41 81 SER A O 1
ATOM 629 N N . THR A 1 82 ? -10.625 -4.444 -11.245 1.00 54.41 82 THR A N 1
ATOM 630 C CA . THR A 1 82 ? -10.539 -3.402 -12.282 1.00 54.41 82 THR A CA 1
ATOM 631 C C . THR A 1 82 ? -10.529 -1.992 -11.673 1.00 54.41 82 THR A C 1
ATOM 633 O O . THR A 1 82 ? -11.378 -1.740 -10.807 1.00 54.41 82 THR A O 1
ATOM 636 N N . PRO A 1 83 ? -9.626 -1.092 -12.122 1.00 55.41 83 PRO A N 1
ATOM 637 C CA . PRO A 1 83 ? -9.697 0.342 -11.835 1.00 55.41 83 PRO A CA 1
ATOM 638 C C . PRO A 1 83 ? -10.976 0.978 -12.386 1.00 55.41 83 PRO A C 1
ATOM 640 O O . PRO A 1 83 ? -11.456 0.512 -13.446 1.00 55.41 83 PRO A O 1
#

Radius of gyration: 28.2 Å; chains: 1; bounding box: 32×40×83 Å

Foldseek 3Di:
DDPVVVVVVVVVVVVVVVVVPPPDPDPDDPPPDDDFAWPDDDPPDDDDPPDDDDTDTDPPDDDPDDPDPDDDDDDDDDDDPDD

pLDDT: mean 78.9, std 11.9, range [54.41, 95.5]

Organism: Trametes pubescens (NCBI:txid154538)